Protein AF-A0A2U3D6Q8-F1 (afdb_monomer_lite)

Radius of gyration: 14.27 Å; chains: 1; bounding box: 34×29×47 Å

Sequence (113 aa):
MQGKRPRVILVTDGDEIAQRALEKAAKIIRARVISRSAGNPTPLAGTEIVELILLAAHDPVIVMLDDNGTWGQGPGEQALRILVEDQRIRVIGVLAVASNTRYVRGVAVGFSL

Secondary structure (DSSP, 8-state):
--PPPPEEEEEES--HHHHHHHHHHHHHHTPEE-GGG-SSS--S-HHHHHHHHHT-SSSSEEEEE--TT-SSS-HHHHHHHHHHH-TTSEEEEEE----S--S------S---

Organism: Sulfoacidibacillus thermotolerans (NCBI:txid1765684)

InterPro domains:
  IPR025914 Stage V sporulation protein AE [PF14097] (7-112)

Structure (mmCIF, N/CA/C/O backbone):
data_AF-A0A2U3D6Q8-F1
#
_entry.id   AF-A0A2U3D6Q8-F1
#
loop_
_atom_site.group_PDB
_atom_site.id
_atom_site.type_symbol
_atom_site.label_atom_id
_atom_site.label_alt_id
_atom_site.label_comp_id
_atom_site.label_asym_id
_atom_site.label_entity_id
_atom_site.label_seq_id
_atom_site.pdbx_PDB_ins_code
_atom_site.Cartn_x
_atom_site.Cartn_y
_atom_site.Cartn_z
_atom_site.occupancy
_atom_site.B_iso_or_equiv
_atom_site.auth_seq_id
_atom_site.auth_comp_id
_atom_site.auth_asym_id
_atom_site.auth_atom_id
_atom_site.pdbx_PDB_model_num
ATOM 1 N N . MET A 1 1 ? -9.333 -1.076 26.841 1.00 39.91 1 MET A N 1
ATOM 2 C CA . MET A 1 1 ? -10.227 -1.504 25.743 1.00 39.91 1 MET A CA 1
ATOM 3 C C . MET A 1 1 ? -9.356 -1.711 24.512 1.00 39.91 1 MET A C 1
ATOM 5 O O . MET A 1 1 ? -8.800 -0.734 24.034 1.00 39.91 1 MET A O 1
ATOM 9 N N . GLN A 1 2 ? -9.121 -2.949 24.065 1.00 47.62 2 GLN A N 1
ATOM 10 C CA . GLN A 1 2 ? -8.358 -3.183 22.829 1.00 47.62 2 GLN A CA 1
ATOM 11 C C . GLN A 1 2 ? -9.224 -2.739 21.646 1.00 47.62 2 GLN A C 1
ATOM 13 O O . GLN A 1 2 ? -10.202 -3.400 21.306 1.00 47.62 2 GLN A O 1
ATOM 18 N N . GLY A 1 3 ? -8.921 -1.563 21.091 1.00 63.84 3 GLY A N 1
ATOM 19 C CA . GLY A 1 3 ? -9.588 -1.041 19.901 1.00 63.84 3 GLY A CA 1
ATOM 20 C C . GLY A 1 3 ? -9.404 -1.977 18.705 1.00 63.84 3 GLY A C 1
ATOM 21 O O . GLY A 1 3 ? -8.434 -2.733 18.626 1.00 63.84 3 GLY A O 1
ATOM 22 N N . LYS A 1 4 ? -10.354 -1.948 17.767 1.00 83.81 4 LYS A N 1
ATOM 23 C CA . LYS A 1 4 ? -10.280 -2.735 16.530 1.00 83.81 4 LYS A CA 1
ATOM 24 C C . LYS A 1 4 ? -9.043 -2.304 15.726 1.00 83.81 4 LYS A C 1
ATOM 26 O O . LYS A 1 4 ? -8.923 -1.135 15.377 1.00 83.81 4 LYS A O 1
ATOM 31 N N . ARG A 1 5 ? -8.157 -3.254 15.408 1.00 93.19 5 ARG A N 1
ATOM 32 C CA . ARG A 1 5 ? -6.974 -3.031 14.556 1.00 93.19 5 ARG A CA 1
ATOM 33 C C . ARG A 1 5 ? -7.402 -2.606 13.142 1.00 93.19 5 ARG A C 1
ATOM 35 O O . ARG A 1 5 ? -8.232 -3.323 12.565 1.00 93.19 5 ARG A O 1
ATOM 42 N N . PRO A 1 6 ? -6.870 -1.505 12.574 1.00 96.31 6 PRO A N 1
ATOM 43 C CA . PRO A 1 6 ? -7.177 -1.098 11.204 1.00 96.31 6 PRO A CA 1
ATOM 44 C C . PRO A 1 6 ? -6.880 -2.223 10.210 1.00 96.31 6 PRO A C 1
ATOM 46 O O . PRO A 1 6 ? -5.838 -2.876 10.308 1.00 96.31 6 PRO A O 1
ATOM 49 N N . ARG A 1 7 ? -7.791 -2.471 9.261 1.00 97.44 7 ARG A N 1
ATOM 50 C CA . ARG A 1 7 ? -7.555 -3.449 8.195 1.00 97.44 7 ARG A CA 1
ATOM 51 C C . ARG A 1 7 ? -6.789 -2.778 7.068 1.00 97.44 7 ARG A C 1
ATOM 53 O O . ARG A 1 7 ? -7.208 -1.724 6.601 1.00 97.44 7 ARG A O 1
ATOM 60 N N . VAL A 1 8 ? -5.708 -3.399 6.619 1.00 97.88 8 VAL A N 1
ATOM 61 C CA . VAL A 1 8 ? -4.786 -2.821 5.641 1.00 97.88 8 VAL A CA 1
ATOM 62 C C . VAL A 1 8 ? -4.734 -3.674 4.379 1.00 97.88 8 VAL A C 1
ATOM 64 O O . VAL A 1 8 ? -4.590 -4.894 4.454 1.00 97.88 8 VAL A O 1
ATOM 67 N N . ILE A 1 9 ? -4.858 -3.022 3.227 1.00 97.06 9 ILE A N 1
ATOM 68 C CA . ILE A 1 9 ? -4.602 -3.588 1.903 1.00 97.06 9 ILE A CA 1
ATOM 69 C C . ILE A 1 9 ? -3.297 -2.970 1.408 1.00 97.06 9 ILE A C 1
ATOM 71 O O . ILE A 1 9 ? -3.194 -1.746 1.312 1.00 97.06 9 ILE A O 1
ATOM 75 N N . LEU A 1 10 ? -2.310 -3.809 1.115 1.00 95.44 10 LEU A N 1
ATOM 76 C CA . LEU A 1 10 ? -1.038 -3.369 0.542 1.00 95.44 10 LEU A CA 1
ATOM 77 C C . LEU A 1 10 ? -1.105 -3.466 -0.981 1.00 95.44 10 LEU A C 1
ATOM 79 O O . LEU A 1 10 ? -1.674 -4.422 -1.504 1.00 95.44 10 LEU A O 1
ATOM 83 N N . VAL A 1 11 ? -0.527 -2.501 -1.686 1.00 93.12 11 VAL A N 1
ATOM 84 C CA . VAL A 1 11 ? -0.468 -2.468 -3.151 1.00 93.12 11 VAL A CA 1
ATOM 85 C C . VAL A 1 11 ? 0.971 -2.197 -3.576 1.00 93.12 11 VAL A C 1
ATOM 87 O O . VAL A 1 11 ? 1.567 -1.248 -3.076 1.00 93.12 11 VAL A O 1
ATOM 90 N N . THR A 1 12 ? 1.538 -3.030 -4.450 1.00 89.12 12 THR A N 1
ATOM 91 C CA . THR A 1 12 ? 2.901 -2.824 -4.982 1.00 89.12 12 THR A CA 1
ATOM 92 C C . THR A 1 12 ? 2.896 -1.900 -6.207 1.00 89.12 12 THR A C 1
ATOM 94 O O . THR A 1 12 ? 1.821 -1.638 -6.742 1.00 89.12 12 THR A O 1
ATOM 97 N N . ASP A 1 13 ? 4.070 -1.444 -6.664 1.00 83.06 13 ASP A N 1
ATOM 98 C CA . ASP A 1 13 ? 4.240 -0.580 -7.854 1.00 83.06 13 ASP A CA 1
ATOM 99 C C . ASP A 1 13 ? 3.391 0.706 -7.755 1.00 83.06 13 ASP A C 1
ATOM 101 O O . ASP A 1 13 ? 2.597 1.069 -8.623 1.00 83.06 13 ASP A O 1
ATOM 105 N N . GLY A 1 14 ? 3.482 1.332 -6.580 1.00 78.38 14 GLY A N 1
ATOM 106 C CA . GLY A 1 14 ? 2.665 2.446 -6.113 1.00 78.38 14 GLY A CA 1
ATOM 107 C C . GLY A 1 14 ? 2.957 3.808 -6.745 1.00 78.38 14 GLY A C 1
ATOM 108 O O . GLY A 1 14 ? 3.126 4.786 -6.011 1.00 78.38 14 GLY A O 1
ATOM 109 N N . ASP A 1 15 ? 3.022 3.888 -8.072 1.00 82.69 15 ASP A N 1
ATOM 110 C CA . ASP A 1 15 ? 3.269 5.132 -8.801 1.00 82.69 15 ASP A CA 1
ATOM 111 C C . ASP A 1 15 ? 2.058 6.099 -8.795 1.00 82.69 15 ASP A C 1
ATOM 113 O O . ASP A 1 15 ? 0.993 5.839 -8.220 1.00 82.69 15 ASP A O 1
ATOM 117 N N . GLU A 1 16 ? 2.194 7.256 -9.453 1.00 84.56 16 GLU A N 1
ATOM 118 C CA . GLU A 1 16 ? 1.103 8.237 -9.546 1.00 84.56 16 GLU A CA 1
ATOM 119 C C . GLU A 1 16 ? -0.148 7.696 -10.265 1.00 84.56 16 GLU A C 1
ATOM 121 O O . GLU A 1 16 ? -1.268 8.162 -10.014 1.00 84.56 16 GLU A O 1
ATOM 126 N N . ILE A 1 17 ? 0.013 6.738 -11.182 1.00 86.50 17 ILE A N 1
ATOM 127 C CA . ILE A 1 17 ? -1.092 6.129 -11.928 1.00 86.50 17 ILE A CA 1
ATOM 128 C C . ILE A 1 17 ? -1.862 5.193 -10.995 1.00 86.50 17 ILE A C 1
ATOM 130 O O . ILE A 1 17 ? -3.092 5.312 -10.890 1.00 86.50 17 ILE A O 1
ATOM 134 N N . ALA A 1 18 ? -1.150 4.328 -10.270 1.00 88.31 18 ALA A N 1
ATOM 135 C CA . ALA A 1 18 ? -1.701 3.464 -9.238 1.00 88.31 18 ALA A CA 1
ATOM 136 C C . ALA A 1 18 ? -2.422 4.289 -8.166 1.00 88.31 18 ALA A C 1
ATOM 138 O O . ALA A 1 18 ? -3.583 4.007 -7.856 1.00 88.31 18 ALA A O 1
ATOM 139 N N . GLN A 1 19 ? -1.812 5.376 -7.681 1.00 92.06 19 GLN A N 1
ATOM 140 C CA . GLN A 1 19 ? -2.436 6.279 -6.714 1.00 92.06 19 GLN A CA 1
ATOM 141 C C . GLN A 1 19 ? -3.796 6.791 -7.203 1.00 92.06 19 GLN A C 1
ATOM 143 O O . GLN A 1 19 ? -4.800 6.665 -6.497 1.00 92.06 19 GLN A O 1
ATOM 148 N N . ARG A 1 20 ? -3.867 7.341 -8.422 1.00 93.12 20 ARG A N 1
ATOM 149 C CA . ARG A 1 20 ? -5.122 7.884 -8.975 1.00 93.12 20 ARG A CA 1
ATOM 150 C C . ARG A 1 20 ? -6.197 6.808 -9.124 1.00 93.12 20 ARG A C 1
ATOM 152 O O . ARG A 1 20 ? -7.380 7.090 -8.908 1.00 93.12 20 ARG A O 1
ATOM 159 N N . ALA A 1 21 ? -5.814 5.591 -9.510 1.00 93.12 21 ALA A N 1
ATOM 160 C CA . ALA A 1 21 ? -6.736 4.465 -9.621 1.00 93.12 21 ALA A CA 1
ATOM 161 C C . ALA A 1 21 ? -7.268 4.038 -8.243 1.00 93.12 21 ALA A C 1
ATOM 163 O O . ALA A 1 21 ? -8.483 3.905 -8.057 1.00 93.12 21 ALA A O 1
ATOM 164 N N . LEU A 1 22 ? -6.379 3.906 -7.258 1.00 94.69 22 LEU A N 1
ATOM 165 C CA . LEU A 1 22 ? -6.719 3.512 -5.894 1.00 94.69 22 LEU A CA 1
ATOM 166 C C . LEU A 1 22 ? -7.577 4.560 -5.189 1.00 94.69 22 LEU A C 1
ATOM 168 O O . LEU A 1 22 ? -8.540 4.196 -4.525 1.00 94.69 22 LEU A O 1
ATOM 172 N N . GLU A 1 23 ? -7.310 5.855 -5.365 1.00 95.75 23 GLU A N 1
ATOM 173 C CA . GLU A 1 23 ? -8.135 6.926 -4.792 1.00 95.75 23 GLU A CA 1
ATOM 174 C C . GLU A 1 23 ? -9.566 6.918 -5.345 1.00 95.75 23 GLU A C 1
ATOM 176 O O . GLU A 1 23 ? -10.524 7.169 -4.607 1.00 95.75 23 GLU A O 1
ATOM 181 N N . LYS A 1 24 ? -9.742 6.593 -6.633 1.00 96.69 24 LYS A N 1
ATOM 182 C CA . LYS A 1 24 ? -11.074 6.398 -7.225 1.00 96.69 24 LYS A CA 1
ATOM 183 C C . LYS A 1 24 ? -11.761 5.161 -6.649 1.00 96.69 24 LYS A C 1
ATOM 185 O O . LYS A 1 24 ? -12.908 5.263 -6.216 1.00 96.69 24 LYS A O 1
ATOM 190 N N . ALA A 1 25 ? -11.068 4.024 -6.596 1.00 95.00 25 ALA A N 1
ATOM 191 C CA . ALA A 1 25 ? -11.610 2.782 -6.046 1.00 95.00 25 ALA A CA 1
ATOM 192 C C . ALA A 1 25 ? -11.981 2.924 -4.559 1.00 95.00 25 ALA A C 1
ATOM 194 O O . ALA A 1 25 ? -13.060 2.506 -4.138 1.00 95.00 25 ALA A O 1
ATOM 195 N N . ALA A 1 26 ? -11.139 3.597 -3.774 1.00 96.00 26 ALA A N 1
ATOM 196 C CA . ALA A 1 26 ? -11.340 3.825 -2.350 1.00 96.00 26 ALA A CA 1
ATOM 197 C C . ALA A 1 26 ? -12.627 4.599 -2.051 1.00 96.00 26 ALA A C 1
ATOM 199 O O . ALA A 1 26 ? -13.317 4.275 -1.086 1.00 96.00 26 ALA A O 1
ATOM 200 N N . LYS A 1 27 ? -13.003 5.568 -2.898 1.00 95.75 27 LYS A N 1
ATOM 201 C CA . LYS A 1 27 ? -14.280 6.291 -2.765 1.00 95.75 27 LYS A CA 1
ATOM 202 C C . LYS A 1 27 ? -15.486 5.362 -2.909 1.00 95.75 27 LYS A C 1
ATOM 204 O O . LYS A 1 27 ? -16.460 5.529 -2.181 1.00 95.75 27 LYS A O 1
ATOM 209 N N . ILE A 1 28 ? -15.410 4.376 -3.804 1.00 95.44 28 ILE A N 1
ATOM 210 C CA . ILE A 1 28 ? -16.490 3.408 -4.055 1.00 95.44 28 ILE A CA 1
ATOM 211 C C . ILE A 1 28 ? -16.665 2.485 -2.845 1.00 95.44 28 ILE A C 1
ATOM 213 O O . ILE A 1 28 ? -17.783 2.276 -2.377 1.00 95.44 28 ILE A O 1
ATOM 217 N N . ILE A 1 29 ? -15.558 1.977 -2.298 1.00 92.69 29 ILE A N 1
ATOM 218 C CA . ILE A 1 29 ? -15.578 1.015 -1.184 1.00 92.69 29 ILE A CA 1
ATOM 219 C C . ILE A 1 29 ? -15.508 1.671 0.207 1.00 92.69 29 ILE A C 1
ATOM 221 O O . ILE A 1 29 ? -15.445 0.965 1.211 1.00 92.69 29 ILE A O 1
ATOM 225 N N . ARG A 1 30 ? -15.517 3.011 0.276 1.00 95.00 30 ARG A N 1
ATOM 226 C CA . ARG A 1 30 ? -15.351 3.818 1.502 1.00 95.00 30 ARG A CA 1
ATOM 227 C C . ARG A 1 30 ? -14.067 3.501 2.293 1.00 95.00 30 ARG A C 1
ATOM 229 O O . ARG A 1 30 ? -14.072 3.502 3.522 1.00 95.00 30 ARG A O 1
ATOM 236 N N . ALA A 1 31 ? -12.969 3.251 1.584 1.00 96.50 31 ALA A N 1
ATOM 237 C CA . ALA A 1 31 ? -11.639 3.045 2.156 1.00 96.50 31 ALA A CA 1
ATOM 238 C C . ALA A 1 31 ? -10.852 4.363 2.289 1.00 96.50 31 ALA A C 1
ATOM 240 O O . ALA A 1 31 ? -11.188 5.379 1.675 1.00 96.50 31 ALA A O 1
ATOM 241 N N . ARG A 1 32 ? -9.763 4.343 3.067 1.00 97.12 32 ARG A N 1
ATOM 242 C CA . ARG A 1 32 ? -8.766 5.424 3.122 1.00 97.12 32 ARG A CA 1
ATOM 243 C C . ARG A 1 32 ? -7.527 5.029 2.329 1.00 97.12 32 ARG A C 1
ATOM 245 O O . ARG A 1 32 ? -6.914 4.027 2.651 1.00 97.12 32 ARG A O 1
ATOM 252 N N . VAL A 1 33 ? -7.095 5.851 1.378 1.00 97.06 33 VAL A N 1
ATOM 253 C CA . VAL A 1 33 ? -5.745 5.740 0.800 1.00 97.06 33 VAL A CA 1
ATOM 254 C C . VAL A 1 33 ? -4.781 6.597 1.616 1.00 97.06 33 VAL A C 1
ATOM 256 O O . VAL A 1 33 ? -5.086 7.756 1.912 1.00 97.06 33 VAL A O 1
ATOM 259 N N . ILE A 1 34 ? -3.619 6.052 1.977 1.00 96.75 34 ILE A N 1
ATOM 260 C CA . ILE A 1 34 ? -2.491 6.855 2.460 1.00 96.75 34 ILE A CA 1
ATOM 261 C C . ILE A 1 34 ? -1.761 7.392 1.230 1.00 96.75 34 ILE A C 1
ATOM 263 O O . ILE A 1 34 ? -0.754 6.837 0.805 1.00 96.75 34 ILE A O 1
ATOM 267 N N . SER A 1 35 ? -2.271 8.463 0.619 1.00 94.31 35 SER A N 1
ATOM 268 C CA . SER A 1 35 ? -1.710 8.995 -0.635 1.00 94.31 35 SER A CA 1
ATOM 269 C C . SER A 1 35 ? -0.229 9.377 -0.518 1.00 94.31 35 SER A C 1
ATOM 271 O O . SER A 1 35 ? 0.509 9.249 -1.481 1.00 94.31 35 SER A O 1
ATOM 273 N N . ARG A 1 36 ? 0.243 9.750 0.684 1.00 92.44 36 ARG A N 1
ATOM 274 C CA . ARG A 1 36 ? 1.669 10.012 0.960 1.00 92.44 36 ARG A CA 1
ATOM 275 C C . ARG A 1 36 ? 2.578 8.776 0.865 1.00 92.44 36 ARG A C 1
ATOM 277 O O . ARG A 1 36 ? 3.787 8.948 0.895 1.00 92.44 36 ARG A O 1
ATOM 284 N N . SER A 1 37 ? 2.015 7.567 0.813 1.00 91.06 37 SER A N 1
ATOM 285 C CA . SER A 1 37 ? 2.779 6.329 0.594 1.00 91.06 37 SER A CA 1
ATOM 286 C C . SER A 1 37 ? 3.063 6.052 -0.885 1.00 91.06 37 SER A C 1
ATOM 288 O O . SER A 1 37 ? 3.910 5.219 -1.174 1.00 91.06 37 SER A O 1
ATOM 290 N N . ALA A 1 38 ? 2.402 6.756 -1.815 1.00 88.25 38 ALA A N 1
ATOM 291 C CA . ALA A 1 38 ? 2.741 6.674 -3.233 1.00 88.25 38 ALA A CA 1
ATOM 292 C C . ALA A 1 38 ? 4.113 7.293 -3.510 1.00 88.25 38 ALA A C 1
ATOM 294 O O . ALA A 1 38 ? 4.538 8.229 -2.826 1.00 88.25 38 ALA A O 1
ATOM 295 N N . GLY A 1 39 ? 4.760 6.811 -4.564 1.00 79.44 39 GLY A N 1
ATOM 296 C CA . GLY A 1 39 ? 6.043 7.309 -5.037 1.00 79.44 39 GLY A CA 1
ATOM 297 C C . GLY A 1 39 ? 6.974 6.170 -5.412 1.00 79.44 39 GLY A C 1
ATOM 298 O O . GLY A 1 39 ? 6.887 5.082 -4.850 1.00 79.44 39 GLY A O 1
ATOM 299 N N . ASN A 1 40 ? 7.873 6.455 -6.348 1.00 74.12 40 ASN A N 1
ATOM 300 C CA . ASN A 1 40 ? 8.841 5.504 -6.866 1.00 74.12 40 ASN A CA 1
ATOM 301 C C . ASN A 1 40 ? 10.274 6.066 -6.676 1.00 74.12 40 ASN A C 1
ATOM 303 O O . ASN A 1 40 ? 10.669 6.964 -7.429 1.00 74.12 40 ASN A O 1
ATOM 307 N N . PRO A 1 41 ? 11.048 5.606 -5.665 1.00 77.19 41 PRO A N 1
ATOM 308 C CA . PRO A 1 41 ? 10.679 4.616 -4.644 1.00 77.19 41 PRO A CA 1
ATOM 309 C C . PRO A 1 41 ? 9.749 5.203 -3.566 1.00 77.19 41 PRO A C 1
ATOM 311 O O . PRO A 1 41 ? 9.576 6.421 -3.469 1.00 77.19 41 PRO A O 1
ATOM 314 N N . THR A 1 42 ? 9.182 4.338 -2.719 1.00 80.25 42 THR A N 1
ATOM 315 C CA . THR A 1 42 ? 8.319 4.751 -1.600 1.00 80.25 42 THR A CA 1
ATOM 316 C C . THR A 1 42 ? 9.034 5.764 -0.700 1.00 80.25 42 THR A C 1
ATOM 318 O O . THR A 1 42 ? 10.110 5.463 -0.178 1.00 80.25 42 THR A O 1
ATOM 321 N N . PRO A 1 43 ? 8.450 6.956 -0.469 1.00 82.25 43 PRO A N 1
ATOM 322 C CA . PRO A 1 43 ? 9.150 8.051 0.203 1.00 82.25 43 PRO A CA 1
ATOM 323 C C . PRO A 1 43 ? 9.125 7.963 1.737 1.00 82.25 43 PRO A C 1
ATOM 325 O O . PRO A 1 43 ? 9.763 8.780 2.396 1.00 82.25 43 PRO A O 1
ATOM 328 N N . LEU A 1 44 ? 8.362 7.026 2.310 1.00 88.56 44 LEU A N 1
ATOM 329 C CA . LEU A 1 44 ? 8.151 6.884 3.753 1.00 88.56 44 LEU A CA 1
ATOM 330 C C . LEU A 1 44 ? 8.729 5.569 4.277 1.00 88.56 44 LEU A C 1
ATOM 332 O O . LEU A 1 44 ? 8.603 4.526 3.635 1.00 88.56 44 LEU A O 1
ATOM 336 N N . ALA A 1 45 ? 9.277 5.593 5.490 1.00 89.88 45 ALA A N 1
ATOM 337 C CA . ALA A 1 45 ? 9.649 4.376 6.196 1.00 89.88 45 ALA A CA 1
ATOM 338 C C . ALA A 1 45 ? 8.402 3.589 6.636 1.00 89.88 45 ALA A C 1
ATOM 340 O O . ALA A 1 45 ? 7.356 4.162 6.948 1.00 89.88 45 ALA A O 1
ATOM 341 N N . GLY A 1 46 ? 8.522 2.260 6.749 1.00 91.19 46 GLY A N 1
ATOM 342 C CA . GLY A 1 46 ? 7.409 1.396 7.170 1.00 91.19 46 GLY A CA 1
ATOM 343 C C . GLY A 1 46 ? 6.778 1.808 8.507 1.00 91.19 46 GLY A C 1
ATOM 344 O O . GLY A 1 46 ? 5.561 1.757 8.656 1.00 91.19 46 GLY A O 1
ATOM 345 N N . THR A 1 47 ? 7.581 2.293 9.456 1.00 94.12 47 THR A N 1
ATOM 346 C CA . THR A 1 47 ? 7.098 2.804 10.750 1.00 94.12 47 THR A CA 1
ATOM 347 C C . THR A 1 47 ? 6.256 4.071 10.603 1.00 94.12 47 THR A C 1
ATOM 349 O O . THR A 1 47 ? 5.201 4.171 11.222 1.00 94.12 47 THR A O 1
ATOM 352 N N . GLU A 1 48 ? 6.661 5.012 9.747 1.00 95.38 48 GLU A N 1
ATOM 353 C CA . GLU A 1 48 ? 5.886 6.227 9.460 1.00 95.38 48 GLU A CA 1
ATOM 354 C C . GLU A 1 48 ? 4.544 5.888 8.805 1.00 95.38 48 GLU A C 1
ATOM 356 O O . GLU A 1 48 ? 3.515 6.484 9.131 1.00 95.38 48 GLU A O 1
ATOM 361 N N . ILE A 1 49 ? 4.536 4.894 7.912 1.00 95.69 49 ILE A N 1
ATOM 362 C CA . ILE A 1 49 ? 3.309 4.398 7.286 1.00 95.69 49 ILE A CA 1
ATOM 363 C C . ILE A 1 49 ? 2.367 3.811 8.344 1.00 95.69 49 ILE A C 1
ATOM 365 O O . ILE A 1 49 ? 1.170 4.103 8.305 1.00 95.69 49 ILE A O 1
ATOM 369 N N . VAL A 1 50 ? 2.874 3.031 9.308 1.00 96.69 50 VAL A N 1
ATOM 370 C CA . VAL A 1 50 ? 2.047 2.500 10.406 1.00 96.69 50 VAL A CA 1
ATOM 371 C C . VAL A 1 50 ? 1.393 3.625 11.203 1.00 96.69 50 VAL A C 1
ATOM 373 O O . VAL A 1 50 ? 0.186 3.574 11.434 1.00 96.69 50 VAL A O 1
ATOM 376 N N . GLU A 1 51 ? 2.135 4.669 11.571 1.00 97.06 51 GLU A N 1
ATOM 377 C CA . GLU A 1 51 ? 1.554 5.795 12.311 1.00 97.06 51 GLU A CA 1
ATOM 378 C C . GLU A 1 51 ? 0.454 6.506 11.501 1.00 97.06 51 GLU A C 1
ATOM 380 O O . GLU A 1 51 ? -0.607 6.833 12.035 1.00 97.06 51 GLU A O 1
ATOM 385 N N . LEU A 1 52 ? 0.632 6.656 10.183 1.00 97.06 52 LEU A N 1
ATOM 386 C CA . LEU A 1 52 ? -0.414 7.195 9.306 1.00 97.06 52 LEU A CA 1
ATOM 387 C C . LEU A 1 52 ? -1.647 6.280 9.210 1.00 97.06 52 LEU A C 1
ATOM 389 O O . LEU A 1 52 ? -2.770 6.787 9.153 1.00 97.06 52 LEU A O 1
ATOM 393 N N . ILE A 1 53 ? -1.468 4.954 9.212 1.00 96.94 53 ILE A N 1
ATOM 394 C CA . ILE A 1 53 ? -2.579 3.989 9.252 1.00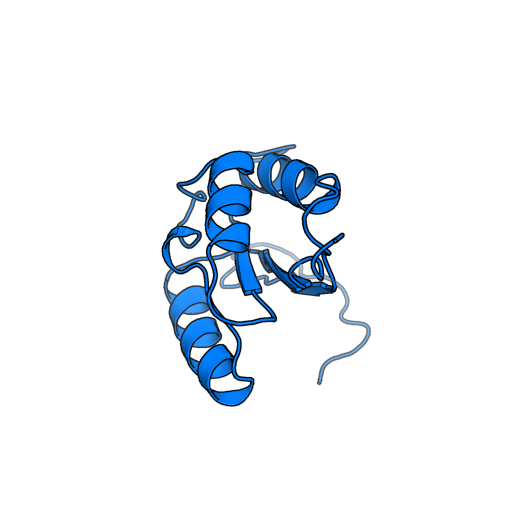 96.94 53 ILE A CA 1
ATOM 395 C C . ILE A 1 53 ? -3.371 4.139 10.554 1.00 96.94 53 ILE A C 1
ATOM 397 O O . ILE A 1 53 ? -4.601 4.131 10.525 1.00 96.94 53 ILE A O 1
ATOM 401 N N . LEU A 1 54 ? -2.691 4.285 11.693 1.00 95.69 54 LEU A N 1
ATOM 402 C CA . LEU A 1 54 ? -3.339 4.410 13.002 1.00 95.69 54 LEU A CA 1
ATOM 403 C C . LEU A 1 54 ? -4.143 5.714 13.146 1.00 95.69 54 LEU A C 1
ATOM 405 O O . LEU A 1 54 ? -5.120 5.747 13.892 1.00 95.69 54 LEU A O 1
ATOM 409 N N . LEU A 1 55 ? -3.778 6.760 12.398 1.00 95.38 55 LEU A N 1
ATOM 410 C CA . LEU A 1 55 ? -4.499 8.037 12.328 1.00 95.38 55 LEU A CA 1
ATOM 411 C C . LEU A 1 55 ? -5.621 8.062 11.271 1.00 95.38 55 LEU A C 1
ATOM 413 O O . LEU A 1 55 ? -6.348 9.053 11.158 1.00 95.38 55 LEU A O 1
ATOM 417 N N . ALA A 1 56 ? -5.769 7.010 10.462 1.00 94.62 56 ALA A N 1
ATOM 418 C CA . ALA A 1 56 ? -6.729 6.983 9.367 1.00 94.62 56 ALA A CA 1
ATOM 419 C C . ALA A 1 56 ? -8.186 6.993 9.866 1.00 94.62 56 ALA A C 1
ATOM 421 O O . ALA A 1 56 ? -8.615 6.141 10.636 1.00 94.62 56 ALA A O 1
ATOM 422 N N . ALA A 1 57 ? -8.993 7.917 9.337 1.00 89.25 57 ALA A N 1
ATOM 423 C CA . ALA A 1 57 ? -10.404 8.057 9.712 1.00 89.25 57 ALA A CA 1
ATOM 424 C C . ALA A 1 57 ? -11.342 6.977 9.125 1.00 89.25 57 ALA A C 1
ATOM 426 O O . ALA A 1 57 ? -12.510 6.912 9.509 1.00 89.25 57 ALA A O 1
ATOM 427 N N . HIS A 1 58 ? -10.877 6.158 8.171 1.00 93.25 58 HIS A N 1
ATOM 428 C CA . HIS A 1 58 ? -11.695 5.121 7.526 1.00 93.25 58 HIS A CA 1
ATOM 429 C C . HIS A 1 58 ? -10.967 3.774 7.467 1.00 93.25 58 HIS A C 1
ATOM 431 O O . HIS A 1 58 ? -9.746 3.729 7.350 1.00 93.25 58 HIS A O 1
ATOM 437 N N . ASP A 1 59 ? -11.750 2.694 7.509 1.00 93.56 59 ASP A N 1
ATOM 438 C CA . ASP A 1 59 ? -11.320 1.291 7.493 1.00 93.56 59 ASP A CA 1
ATOM 439 C C . ASP A 1 59 ? -12.075 0.552 6.363 1.00 93.56 59 ASP A C 1
ATOM 441 O O . ASP A 1 59 ? -13.309 0.527 6.400 1.00 93.56 59 ASP A O 1
ATOM 445 N N . PRO A 1 60 ? -11.403 -0.092 5.388 1.00 96.31 60 PRO A N 1
ATOM 446 C CA . PRO A 1 60 ? -9.974 -0.409 5.361 1.00 96.31 60 PRO A CA 1
ATOM 447 C C . PRO A 1 60 ? -9.079 0.745 4.889 1.00 96.31 60 PRO A C 1
ATOM 449 O O . PRO A 1 60 ? -9.538 1.706 4.269 1.00 96.31 60 PRO A O 1
ATOM 452 N N . VAL A 1 61 ? -7.785 0.611 5.174 1.00 97.94 61 VAL A N 1
ATOM 453 C CA . VAL A 1 61 ? -6.711 1.505 4.738 1.00 97.94 61 VAL A CA 1
ATOM 454 C C . VAL A 1 61 ? -5.933 0.848 3.597 1.00 97.94 61 VAL A C 1
ATOM 456 O O . VAL A 1 61 ? -5.588 -0.326 3.670 1.00 97.94 61 VAL A O 1
ATOM 459 N N . ILE A 1 62 ? -5.663 1.599 2.538 1.00 97.44 62 ILE A N 1
ATOM 460 C CA . ILE A 1 62 ? -4.878 1.190 1.377 1.00 97.44 62 ILE A CA 1
ATOM 461 C C . ILE A 1 62 ? -3.526 1.897 1.452 1.00 97.44 62 ILE A C 1
ATOM 463 O O . ILE A 1 62 ? -3.470 3.124 1.595 1.00 97.44 62 ILE A O 1
ATOM 467 N N . VAL A 1 63 ? -2.456 1.117 1.343 1.00 96.31 63 VAL A N 1
ATOM 468 C CA . VAL A 1 63 ? -1.066 1.580 1.356 1.00 96.31 63 VAL A CA 1
ATOM 469 C C . VAL 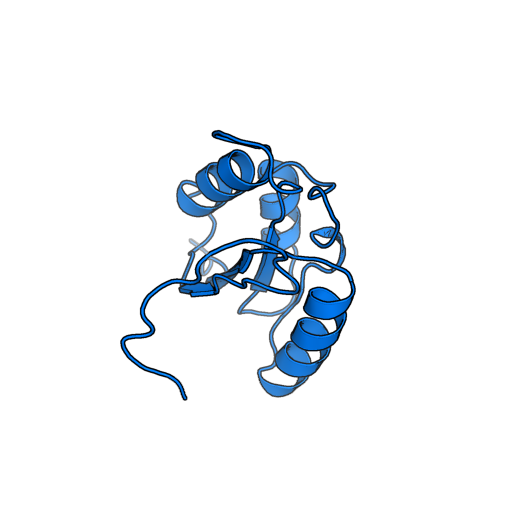A 1 63 ? -0.379 1.121 0.083 1.00 96.31 63 VAL A C 1
ATOM 471 O O . VAL A 1 63 ? -0.543 -0.024 -0.332 1.00 96.31 63 VAL A O 1
ATOM 474 N N . MET A 1 64 ? 0.389 2.024 -0.510 1.00 93.19 64 MET A N 1
ATOM 475 C CA . MET A 1 64 ? 1.196 1.774 -1.696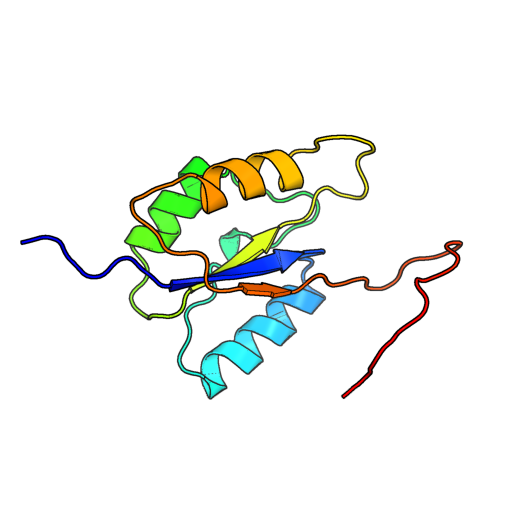 1.00 93.19 64 MET A CA 1
ATOM 476 C C . MET A 1 64 ? 2.656 1.570 -1.291 1.00 93.19 64 MET A C 1
ATOM 478 O O . MET A 1 64 ? 3.124 2.222 -0.360 1.00 93.19 64 MET A O 1
ATOM 482 N N . LEU A 1 65 ? 3.335 0.641 -1.961 1.00 89.56 65 LEU A N 1
ATOM 483 C CA . LEU A 1 65 ? 4.742 0.301 -1.768 1.00 89.56 65 LEU A CA 1
ATOM 484 C C . LEU A 1 65 ? 5.412 0.134 -3.141 1.00 89.56 65 LEU A C 1
ATOM 486 O O . LEU A 1 65 ? 4.831 -0.447 -4.051 1.00 89.56 65 LEU A O 1
ATOM 490 N N . ASP A 1 66 ? 6.631 0.628 -3.288 1.00 83.19 66 ASP A N 1
ATOM 491 C CA . ASP A 1 66 ? 7.429 0.625 -4.516 1.00 83.19 66 ASP A CA 1
ATOM 492 C C . ASP A 1 66 ? 8.913 0.740 -4.136 1.00 83.19 66 ASP A C 1
ATOM 494 O O . ASP A 1 66 ? 9.288 1.530 -3.260 1.00 83.19 66 ASP A O 1
ATOM 498 N N . ASP A 1 67 ? 9.752 -0.065 -4.768 1.00 75.25 67 ASP A N 1
ATOM 499 C CA . ASP A 1 67 ? 11.188 -0.179 -4.545 1.00 75.25 67 ASP A CA 1
ATOM 500 C C . ASP A 1 67 ? 12.025 0.283 -5.760 1.00 75.25 67 ASP A C 1
ATOM 502 O O . ASP A 1 67 ? 13.253 0.179 -5.722 1.00 75.25 67 ASP A O 1
ATOM 506 N N . ASN A 1 68 ? 11.400 0.811 -6.821 1.00 71.06 68 ASN A N 1
ATOM 507 C CA . ASN A 1 68 ? 12.032 1.196 -8.091 1.00 71.06 68 ASN A CA 1
ATOM 508 C C . ASN A 1 68 ? 12.793 0.051 -8.787 1.00 71.06 68 ASN A C 1
ATOM 510 O O . ASN A 1 68 ? 13.803 0.281 -9.459 1.00 71.06 68 ASN A O 1
ATOM 514 N N . GLY A 1 69 ? 12.361 -1.201 -8.592 1.00 65.12 69 GLY A N 1
ATOM 515 C CA . GLY A 1 69 ? 13.043 -2.372 -9.151 1.00 65.12 69 GLY A CA 1
ATOM 516 C C . GLY A 1 69 ? 14.437 -2.595 -8.559 1.00 65.12 69 GLY A C 1
ATOM 517 O O . GLY A 1 69 ? 15.357 -3.033 -9.261 1.00 65.12 69 GLY A O 1
ATOM 518 N N . THR A 1 70 ? 14.613 -2.273 -7.276 1.00 62.75 70 THR A N 1
ATOM 519 C CA . THR A 1 70 ? 15.868 -2.504 -6.566 1.00 62.75 70 THR A CA 1
ATOM 520 C C . THR A 1 70 ? 16.022 -4.001 -6.309 1.00 62.75 70 THR A C 1
ATOM 522 O O . THR A 1 70 ? 15.303 -4.597 -5.519 1.00 62.75 70 THR A O 1
ATOM 525 N N . TRP A 1 71 ? 17.014 -4.631 -6.939 1.00 55.16 71 TRP A N 1
ATOM 526 C CA . TRP A 1 71 ? 17.297 -6.052 -6.725 1.00 55.16 71 TRP A CA 1
ATOM 527 C C . TRP A 1 71 ? 17.622 -6.355 -5.249 1.00 55.16 71 TRP A C 1
ATOM 529 O O . TRP A 1 71 ? 18.625 -5.875 -4.721 1.00 55.16 71 TRP A O 1
ATOM 539 N N . GLY A 1 72 ? 16.818 -7.205 -4.601 1.00 63.66 72 GLY A N 1
ATOM 540 C CA . GLY A 1 72 ? 17.028 -7.660 -3.219 1.00 63.66 72 GLY A CA 1
ATOM 541 C C . GLY A 1 72 ? 15.882 -7.281 -2.276 1.00 63.66 72 GLY A C 1
ATOM 542 O O . GLY A 1 72 ? 14.745 -7.152 -2.703 1.00 63.66 72 GLY A O 1
ATOM 543 N N . GLN A 1 73 ? 16.167 -7.147 -0.973 1.00 65.69 73 GLN A N 1
ATOM 544 C CA . GLN A 1 73 ? 15.228 -6.546 -0.012 1.00 65.69 73 GLN A CA 1
ATOM 545 C C . GLN A 1 73 ? 15.388 -5.023 -0.045 1.00 65.69 73 GLN A C 1
ATOM 547 O O . GLN A 1 73 ? 16.099 -4.442 0.786 1.00 65.69 73 GLN A O 1
ATOM 552 N N . GLY A 1 74 ? 14.767 -4.393 -1.037 1.00 71.31 74 GLY A N 1
ATOM 553 C CA . GLY A 1 74 ? 14.709 -2.949 -1.170 1.00 71.31 74 GLY A CA 1
ATOM 554 C C . GLY A 1 74 ? 13.862 -2.281 -0.077 1.00 71.31 74 GLY A C 1
ATOM 555 O O . GLY A 1 74 ? 13.332 -2.930 0.836 1.00 71.31 74 GLY A O 1
ATOM 556 N N . PRO A 1 75 ? 13.744 -0.943 -0.123 1.00 71.06 75 PRO A N 1
ATOM 557 C CA . PRO A 1 75 ? 12.941 -0.184 0.835 1.00 71.06 75 PRO A CA 1
ATOM 558 C C . PRO A 1 75 ? 11.470 -0.630 0.880 1.00 71.06 75 PRO A C 1
ATOM 560 O O . PRO A 1 75 ? 10.878 -0.666 1.962 1.00 71.06 75 PRO A O 1
ATOM 563 N N . GLY A 1 76 ? 10.904 -1.025 -0.267 1.00 73.56 76 GLY A N 1
ATOM 564 C CA . GLY A 1 76 ? 9.537 -1.539 -0.370 1.00 73.56 76 GLY A CA 1
ATOM 565 C C . GLY A 1 76 ? 9.343 -2.841 0.411 1.00 73.56 76 GLY A C 1
ATOM 566 O O . GLY A 1 76 ? 8.415 -2.947 1.215 1.00 73.56 76 GLY A O 1
ATOM 567 N N . GLU A 1 77 ? 10.255 -3.804 0.263 1.00 77.62 77 GLU A N 1
ATOM 568 C CA . GLU A 1 77 ? 10.237 -5.084 0.982 1.00 77.62 77 GLU A CA 1
ATOM 569 C C . GLU A 1 77 ? 10.410 -4.890 2.491 1.00 77.62 77 GLU A C 1
ATOM 571 O O . GLU A 1 77 ? 9.753 -5.557 3.296 1.00 77.62 77 GLU A O 1
ATOM 576 N N . GLN A 1 78 ? 11.283 -3.965 2.896 1.00 84.12 78 GLN A N 1
ATOM 577 C CA . GLN A 1 78 ? 11.497 -3.652 4.309 1.00 84.12 78 GLN A CA 1
ATOM 578 C C . GLN A 1 78 ? 10.252 -3.026 4.940 1.00 84.12 78 GLN A C 1
ATOM 580 O O . GLN A 1 78 ? 9.855 -3.434 6.036 1.00 84.12 78 GLN A O 1
ATOM 585 N N . ALA A 1 79 ? 9.613 -2.080 4.247 1.00 87.19 79 ALA A N 1
ATOM 586 C CA . ALA A 1 79 ? 8.354 -1.493 4.685 1.00 87.19 79 ALA A CA 1
ATOM 587 C C . ALA A 1 79 ? 7.244 -2.550 4.761 1.00 87.19 79 ALA A C 1
ATOM 589 O O . ALA A 1 79 ? 6.538 -2.615 5.769 1.00 87.19 79 ALA A O 1
ATOM 590 N N . LEU A 1 80 ? 7.140 -3.426 3.755 1.00 88.50 80 LEU A N 1
ATOM 591 C CA . LEU A 1 80 ? 6.187 -4.537 3.733 1.00 88.50 80 LEU A CA 1
ATOM 592 C C . LEU A 1 80 ? 6.353 -5.439 4.958 1.00 88.50 80 LEU A C 1
ATOM 594 O O . LEU A 1 80 ? 5.365 -5.744 5.624 1.00 88.50 80 LEU A O 1
ATOM 598 N N . ARG A 1 81 ? 7.589 -5.824 5.294 1.00 90.81 81 ARG A N 1
ATOM 599 C CA . ARG A 1 81 ? 7.877 -6.630 6.489 1.00 90.81 81 ARG A CA 1
ATOM 600 C C . ARG A 1 81 ? 7.399 -5.939 7.766 1.00 90.81 81 ARG A C 1
ATOM 602 O O . ARG A 1 81 ? 6.670 -6.554 8.537 1.00 90.81 81 ARG A O 1
ATOM 609 N N . ILE A 1 82 ? 7.739 -4.661 7.953 1.00 94.31 82 ILE A N 1
ATOM 610 C CA . ILE A 1 82 ? 7.306 -3.878 9.124 1.00 94.31 82 ILE A CA 1
ATOM 611 C C . ILE A 1 82 ? 5.774 -3.866 9.232 1.00 94.31 82 ILE A C 1
ATOM 613 O O . ILE A 1 82 ? 5.227 -4.119 10.301 1.00 94.31 82 ILE A O 1
ATOM 617 N N . LEU A 1 83 ? 5.076 -3.615 8.122 1.00 94.56 83 LEU A N 1
ATOM 618 C CA . LEU A 1 83 ? 3.612 -3.557 8.070 1.00 94.56 83 LEU A CA 1
ATOM 619 C C . LEU A 1 83 ? 2.950 -4.907 8.387 1.00 94.56 83 LEU A C 1
ATOM 621 O O . LEU A 1 83 ? 1.909 -4.948 9.040 1.00 94.56 83 LEU A O 1
ATOM 625 N N . VAL A 1 84 ? 3.525 -6.013 7.913 1.00 94.06 84 VAL A N 1
ATOM 626 C CA . VAL A 1 84 ? 2.988 -7.363 8.144 1.00 94.06 84 VAL A CA 1
ATOM 627 C C . VAL A 1 84 ? 3.238 -7.835 9.581 1.00 94.06 84 VAL A C 1
ATOM 629 O O . VAL A 1 84 ? 2.401 -8.544 10.141 1.00 94.06 84 VAL A O 1
ATOM 632 N N . GLU A 1 85 ? 4.360 -7.443 10.185 1.00 95.00 85 GLU A N 1
ATOM 633 C CA . GLU A 1 85 ? 4.743 -7.847 11.544 1.00 95.00 85 GLU A CA 1
ATOM 634 C C . GLU A 1 85 ? 4.103 -6.977 12.647 1.00 95.00 85 GLU A C 1
ATOM 636 O O . GLU A 1 85 ? 3.960 -7.440 13.786 1.00 95.00 85 GLU A O 1
ATOM 641 N N . ASP A 1 86 ? 3.682 -5.742 12.338 1.00 96.06 86 ASP A N 1
ATOM 642 C CA . ASP A 1 86 ? 3.116 -4.821 13.329 1.00 96.06 86 ASP A CA 1
ATOM 643 C C . ASP A 1 86 ? 1.742 -5.290 13.848 1.00 96.06 86 ASP A C 1
ATOM 645 O O . ASP A 1 86 ? 0.723 -5.305 13.153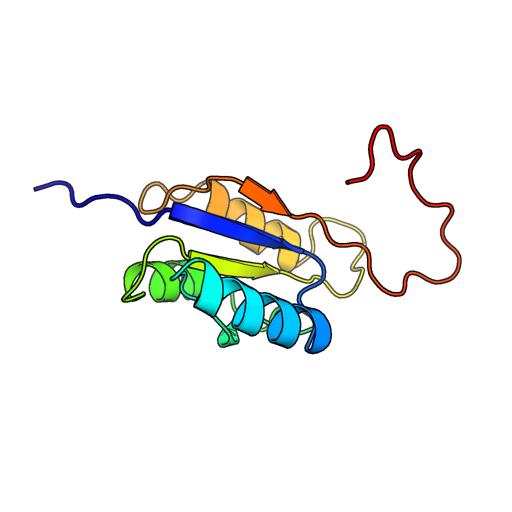 1.00 96.06 86 ASP A O 1
ATOM 649 N N . GLN A 1 87 ? 1.699 -5.631 15.139 1.00 95.06 87 GLN A N 1
ATOM 650 C CA . GLN A 1 87 ? 0.514 -6.171 15.810 1.00 95.06 87 GLN A CA 1
ATOM 651 C C . GLN A 1 87 ? -0.626 -5.160 15.993 1.00 95.06 87 GLN A C 1
ATOM 653 O O . GLN A 1 87 ? -1.733 -5.575 16.350 1.00 95.06 87 GLN A O 1
ATOM 658 N N . ARG A 1 88 ? -0.391 -3.857 15.784 1.00 95.69 88 ARG A N 1
ATOM 659 C CA . ARG A 1 88 ? -1.393 -2.785 15.939 1.00 95.69 88 ARG A CA 1
ATOM 660 C C . ARG A 1 88 ? -2.316 -2.682 14.727 1.00 95.69 88 ARG A C 1
ATOM 662 O O . ARG A 1 88 ? -3.424 -2.159 14.854 1.00 95.69 88 ARG A O 1
ATOM 669 N N . ILE A 1 89 ? -1.904 -3.221 13.582 1.00 96.25 89 ILE 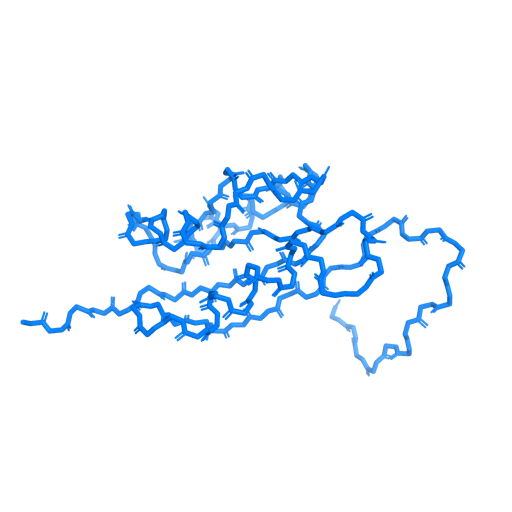A N 1
ATOM 670 C CA . ILE A 1 89 ? -2.683 -3.245 12.340 1.00 96.25 89 ILE A CA 1
ATOM 671 C C . ILE A 1 89 ? -2.997 -4.686 11.921 1.00 96.25 89 ILE A C 1
ATOM 673 O O . ILE A 1 89 ? -2.550 -5.653 12.536 1.00 96.25 89 ILE A O 1
ATOM 677 N N . ARG A 1 90 ? -3.855 -4.854 10.913 1.00 96.81 90 ARG A N 1
ATOM 678 C CA . ARG A 1 90 ? -4.197 -6.164 10.349 1.00 96.81 90 ARG A CA 1
ATOM 679 C C . ARG A 1 90 ? -4.130 -6.103 8.833 1.00 96.81 90 ARG A C 1
ATOM 681 O O . ARG A 1 90 ? -5.068 -5.618 8.204 1.00 96.81 90 ARG A O 1
ATOM 688 N N . VAL A 1 91 ? -3.079 -6.656 8.240 1.00 96.44 91 VAL A N 1
ATOM 689 C CA . VAL A 1 91 ? -3.030 -6.857 6.787 1.00 96.44 91 VAL A CA 1
ATOM 690 C C . VAL A 1 91 ? -4.093 -7.889 6.393 1.00 96.44 91 VAL A C 1
ATOM 692 O O . VAL A 1 91 ? -4.132 -8.994 6.934 1.00 96.44 91 VAL A O 1
ATOM 695 N N . ILE A 1 92 ? -5.010 -7.502 5.504 1.00 96.00 92 ILE A N 1
ATOM 696 C CA . ILE A 1 92 ? -6.117 -8.349 5.024 1.00 96.00 92 ILE A CA 1
ATOM 697 C C . ILE A 1 92 ? -5.940 -8.802 3.572 1.00 96.00 92 ILE A C 1
ATOM 699 O O . ILE A 1 92 ? -6.704 -9.643 3.109 1.00 96.00 92 ILE A O 1
ATOM 703 N N . GLY A 1 93 ? -4.951 -8.259 2.863 1.00 93.69 93 GLY A N 1
ATOM 704 C CA . GLY A 1 93 ? -4.626 -8.645 1.496 1.00 93.69 93 GLY A CA 1
ATOM 705 C C . GLY A 1 93 ? -3.475 -7.827 0.921 1.00 93.69 93 GLY A C 1
ATOM 706 O O . GLY A 1 93 ? -3.172 -6.733 1.405 1.00 93.69 93 GLY A O 1
ATOM 707 N N . VAL A 1 94 ? -2.858 -8.373 -0.124 1.00 92.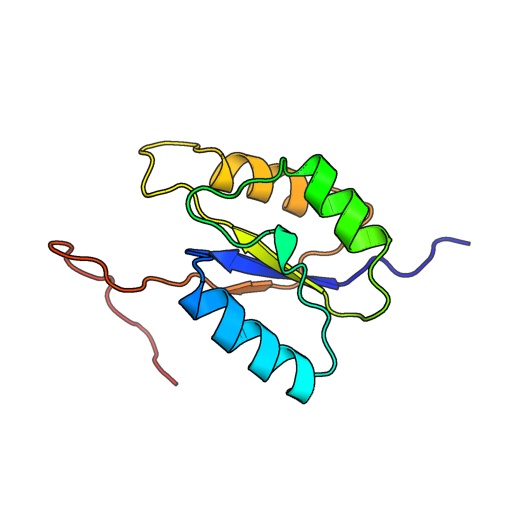00 94 VAL A N 1
ATOM 708 C CA . VAL A 1 94 ? -1.823 -7.714 -0.924 1.00 92.00 94 VAL A CA 1
ATOM 709 C C . VAL A 1 94 ? -2.244 -7.786 -2.388 1.00 92.00 94 VAL A C 1
ATOM 711 O O . VAL A 1 94 ? -2.581 -8.862 -2.880 1.00 92.00 94 VAL A O 1
ATOM 714 N N . LEU A 1 95 ? -2.239 -6.645 -3.071 1.00 89.69 95 LEU A N 1
ATOM 715 C CA . LEU A 1 95 ? -2.419 -6.537 -4.510 1.00 89.69 95 LEU A CA 1
ATOM 716 C C . LEU A 1 95 ? -1.047 -6.315 -5.146 1.00 89.69 95 LEU A C 1
ATOM 718 O O . LEU A 1 95 ? -0.494 -5.219 -5.081 1.00 89.69 95 LEU A O 1
ATOM 722 N N . ALA A 1 96 ? -0.504 -7.370 -5.745 1.00 85.25 96 ALA A N 1
ATOM 723 C CA . ALA A 1 96 ? 0.711 -7.264 -6.536 1.00 85.25 96 ALA A CA 1
ATOM 724 C C . ALA A 1 96 ? 0.363 -6.659 -7.902 1.00 85.25 96 ALA A C 1
ATOM 726 O O . ALA A 1 96 ? -0.324 -7.289 -8.708 1.00 85.25 96 ALA A O 1
ATOM 727 N N . VAL A 1 97 ? 0.802 -5.427 -8.140 1.00 80.94 97 VAL A N 1
ATOM 728 C CA . VAL A 1 97 ? 0.673 -4.740 -9.426 1.00 80.94 97 VAL A CA 1
ATOM 729 C C . VAL A 1 97 ? 1.989 -4.886 -10.174 1.00 80.94 97 VAL A C 1
ATOM 731 O O . VAL A 1 97 ? 3.061 -4.687 -9.611 1.00 80.94 97 VAL A O 1
ATOM 734 N N . ALA A 1 98 ? 1.884 -5.260 -11.444 1.00 72.38 98 ALA A N 1
ATOM 735 C CA . ALA A 1 98 ? 2.973 -5.199 -12.402 1.00 72.38 98 ALA A CA 1
ATOM 736 C C . ALA A 1 98 ? 2.507 -4.293 -13.539 1.00 72.38 98 ALA A C 1
ATOM 738 O O . ALA A 1 98 ? 1.769 -4.732 -14.426 1.00 72.38 98 ALA A O 1
ATOM 739 N N . SER A 1 99 ? 2.865 -3.014 -13.480 1.00 64.94 99 SER A N 1
ATOM 740 C CA . SER A 1 99 ? 2.554 -2.067 -14.542 1.00 64.94 99 SER A CA 1
ATOM 741 C C . SER A 1 99 ? 3.802 -1.784 -15.383 1.00 64.94 99 SER A C 1
ATOM 743 O O . SER A 1 99 ? 4.935 -1.867 -14.918 1.00 64.94 99 SER A O 1
ATOM 745 N N . ASN A 1 100 ? 3.600 -1.530 -16.681 1.00 60.72 100 ASN A N 1
ATOM 746 C CA . ASN A 1 100 ? 4.609 -0.975 -17.594 1.00 60.72 100 ASN A CA 1
ATOM 747 C C . ASN A 1 100 ? 5.985 -1.691 -17.642 1.00 60.72 100 ASN A C 1
ATOM 749 O O . ASN A 1 100 ? 7.001 -1.086 -17.994 1.00 60.72 100 ASN A O 1
ATOM 753 N N . THR A 1 101 ? 6.040 -2.987 -17.326 1.00 61.56 101 THR A N 1
ATOM 754 C CA . THR A 1 101 ? 7.297 -3.738 -17.257 1.00 61.56 101 THR A CA 1
ATOM 755 C C . THR A 1 101 ? 7.805 -4.041 -18.670 1.00 61.56 101 THR A C 1
ATOM 757 O O . THR A 1 101 ? 7.231 -4.850 -19.401 1.00 61.56 101 THR A O 1
ATOM 760 N N . ARG A 1 102 ? 8.885 -3.373 -19.095 1.00 59.25 102 ARG A N 1
ATOM 761 C CA . ARG A 1 102 ? 9.526 -3.618 -20.399 1.00 59.25 102 ARG A CA 1
ATOM 762 C C . ARG A 1 102 ? 10.557 -4.742 -20.269 1.00 59.25 102 ARG A C 1
ATOM 764 O O . ARG A 1 102 ? 11.292 -4.794 -19.292 1.00 59.25 102 ARG A O 1
ATOM 771 N N . TYR A 1 103 ? 10.636 -5.612 -21.277 1.00 67.31 103 TYR A N 1
ATOM 772 C CA . TYR A 1 103 ? 11.659 -6.667 -21.412 1.00 67.31 103 TYR A CA 1
ATOM 773 C C . TYR A 1 103 ? 11.611 -7.835 -20.411 1.00 67.31 103 TYR A C 1
ATOM 775 O O . TYR A 1 103 ? 12.577 -8.589 -20.315 1.00 67.31 103 TYR A O 1
ATOM 783 N N . VAL A 1 104 ? 10.488 -8.054 -19.724 1.00 69.06 104 VAL A N 1
ATOM 784 C CA . VAL A 1 104 ? 10.296 -9.240 -18.874 1.00 69.06 104 VAL A CA 1
ATOM 785 C C . VAL A 1 104 ? 9.344 -10.237 -19.522 1.00 69.06 104 VAL A C 1
ATOM 787 O O . VAL A 1 104 ? 8.368 -9.868 -20.177 1.00 69.06 104 VAL A O 1
ATOM 790 N N . ARG A 1 105 ? 9.615 -11.529 -19.326 1.00 66.31 105 ARG A N 1
ATOM 791 C CA . ARG A 1 105 ? 8.636 -12.580 -19.601 1.00 66.31 105 ARG A CA 1
ATOM 792 C C . ARG A 1 105 ? 7.709 -12.619 -18.386 1.00 66.31 105 ARG A C 1
ATOM 794 O O . ARG A 1 105 ? 8.170 -12.942 -17.296 1.00 66.31 105 ARG A O 1
ATOM 801 N N . GLY A 1 106 ? 6.456 -12.196 -18.561 1.00 68.06 106 GLY A N 1
ATOM 802 C CA . GLY A 1 106 ? 5.462 -12.182 -17.484 1.00 68.06 106 GLY A CA 1
ATOM 803 C C . GLY A 1 106 ? 5.219 -13.571 -16.884 1.00 68.06 106 GLY A C 1
ATOM 804 O O . GLY A 1 106 ? 5.698 -14.585 -17.395 1.00 68.06 106 GLY A O 1
ATOM 805 N N . VAL A 1 107 ? 4.458 -13.627 -15.792 1.00 70.12 107 VAL A N 1
ATOM 806 C CA . VAL A 1 107 ? 4.085 -14.897 -15.155 1.00 70.12 107 VAL A CA 1
ATOM 807 C C . VAL A 1 107 ? 2.934 -15.569 -15.903 1.00 70.12 107 VAL A C 1
ATOM 809 O O . VAL A 1 107 ? 2.084 -14.896 -16.487 1.00 70.12 107 VAL A O 1
ATOM 812 N N . ALA A 1 108 ? 2.883 -16.903 -15.872 1.00 75.69 108 ALA A N 1
ATOM 813 C CA . ALA A 1 108 ? 1.716 -17.631 -16.357 1.00 75.69 108 ALA A CA 1
ATOM 814 C C . ALA A 1 108 ? 0.509 -17.275 -15.476 1.00 75.69 108 ALA A C 1
ATOM 816 O O . ALA A 1 108 ? 0.471 -17.605 -14.290 1.00 75.69 108 ALA A O 1
ATOM 817 N N . VAL A 1 109 ? -0.462 -16.569 -16.054 1.00 69.88 109 VAL A N 1
ATOM 818 C CA . VAL A 1 109 ? -1.680 -16.166 -15.352 1.00 69.88 109 VAL A CA 1
ATOM 819 C C . VAL A 1 109 ? -2.581 -17.389 -15.219 1.00 69.88 109 VAL A C 1
ATOM 821 O O . VAL A 1 109 ? -3.133 -17.869 -16.204 1.00 69.88 109 VAL A O 1
ATOM 824 N N . GLY A 1 110 ? -2.722 -17.904 -13.996 1.00 72.25 110 GLY A N 1
ATOM 825 C CA . GLY A 1 110 ? -3.642 -19.010 -13.713 1.00 72.25 110 GLY A CA 1
ATOM 826 C C . GLY A 1 110 ? -5.118 -18.607 -13.812 1.00 72.25 110 GLY A C 1
ATOM 827 O O . GLY A 1 110 ? -5.964 -19.456 -14.073 1.00 72.25 110 GLY A O 1
ATOM 828 N N . PHE A 1 111 ? -5.429 -17.320 -13.611 1.00 70.88 111 PHE A N 1
ATOM 829 C CA . PHE A 1 111 ? -6.784 -16.772 -13.655 1.00 70.88 111 PHE A CA 1
ATOM 830 C C . PHE A 1 111 ? -6.762 -15.243 -13.833 1.00 70.88 111 PHE A C 1
ATOM 832 O O . PHE A 1 111 ? -5.943 -14.568 -13.210 1.00 70.88 111 PHE A O 1
ATOM 839 N N . SER A 1 112 ? -7.666 -14.704 -14.656 1.00 58.53 112 SER A N 1
ATOM 840 C CA . SER A 1 112 ? -7.893 -13.263 -14.847 1.00 58.53 112 SER A CA 1
ATOM 841 C C . SER A 1 112 ? -9.389 -12.980 -14.727 1.00 58.53 112 SER A C 1
ATOM 843 O O . SER A 1 112 ? -10.187 -13.742 -15.275 1.00 58.53 112 SER A O 1
ATOM 845 N N . LEU A 1 113 ? -9.749 -11.905 -14.020 1.00 44.59 113 LEU A N 1
ATOM 846 C CA . LEU A 1 113 ? -11.122 -11.397 -13.884 1.00 44.59 113 LEU A CA 1
ATOM 847 C C . LEU A 1 113 ? -11.431 -10.324 -14.927 1.00 44.59 113 LEU A C 1
ATOM 849 O O . LEU A 1 113 ? -10.479 -9.604 -15.306 1.00 44.59 113 LEU A O 1
#

Foldseek 3Di:
DLDDAAEEEEEEPQEPVVLVVVVVVCVVVVEAEPSQQGDAAGPDALVVVSVVCVVDPTGHYYHYHHQNPPPDCGRRNRSVVSNPPDPSHHYPYYHYDDPPDPPDDDDDDPDDD

pLDDT: mean 84.82, std 13.54, range [39.91, 97.94]